Protein AF-A0A157SW09-F1 (afdb_monomer)

InterPro domains:
  IPR027417 P-loop containing nucleoside triphosphate hydrolase [G3DSA:3.40.50.300] (1-83)
  IPR027417 P-loop containing nucleoside triphosphate hydrolase [SSF52540] (2-64)

Sequence (83 aa):
MVLDFPANTVAQRAWARGLIDRAGVPHRLHFLDVPDAVCKGRLRDRNARGEHPFNTSDEQFDLISSHFAAPQDSEGFDVVRHP

Solvent-accessible surface area (backbone atoms only — not comparable to full-atom values): 5320 Å² total; per-residue (Å²): 139,86,80,97,63,85,62,36,34,66,69,52,41,53,55,51,47,56,51,40,63,74,66,72,56,93,71,74,42,81,43,76,69,61,59,66,69,57,54,51,51,55,45,51,56,49,44,72,66,57,85,54,96,66,73,81,47,71,69,57,48,51,61,60,53,71,59,52,48,82,92,54,80,92,72,72,65,52,70,44,80,39,118

pLDDT: mean 94.65, std 2.9, range [84.56, 97.56]

Foldseek 3Di:
DDDPDPCFALVSLLVVLVVCVVVVDADEAEAEPDDPVVVQVVLVVVLVVVPDPDNQDSVNVCVVNVRGDGDDVVSVHRYDYDD

Structure (mmCIF, N/CA/C/O backbone):
data_AF-A0A157SW09-F1
#
_entry.id   AF-A0A157SW09-F1
#
loop_
_atom_site.group_PDB
_atom_site.id
_atom_site.type_symbol
_atom_site.label_atom_id
_atom_site.label_alt_id
_atom_site.label_comp_id
_atom_site.label_asym_id
_atom_site.label_entity_id
_atom_site.label_seq_id
_atom_site.pdbx_PDB_ins_code
_atom_site.Cartn_x
_atom_site.Cartn_y
_atom_site.Cartn_z
_atom_site.occupancy
_atom_site.B_iso_or_equiv
_atom_site.auth_seq_id
_atom_site.auth_comp_id
_atom_site.auth_asym_id
_atom_site.auth_atom_id
_atom_site.pdbx_PDB_model_num
ATOM 1 N N . MET A 1 1 ? -17.92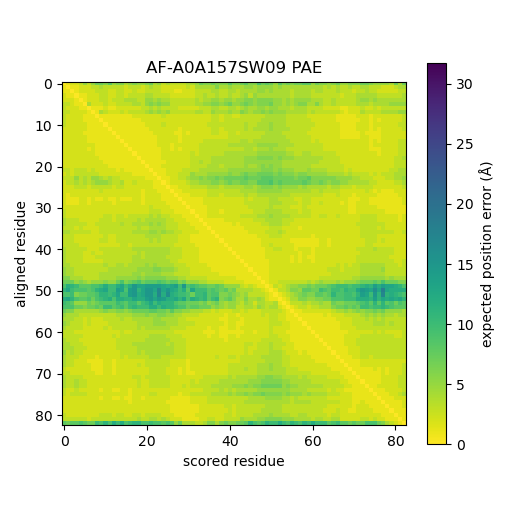2 7.309 -2.456 1.00 87.50 1 MET A N 1
ATOM 2 C CA . MET A 1 1 ? -16.622 7.866 -2.895 1.00 87.50 1 MET A CA 1
ATOM 3 C C . MET A 1 1 ? -15.631 6.720 -2.979 1.00 87.50 1 MET A C 1
ATOM 5 O O . MET A 1 1 ? -15.745 5.811 -2.168 1.00 87.50 1 MET A O 1
ATOM 9 N N . VAL A 1 2 ? -14.707 6.753 -3.939 1.00 92.00 2 VAL A N 1
ATOM 10 C CA . VAL A 1 2 ? -13.580 5.812 -4.020 1.00 92.00 2 VAL A CA 1
ATOM 11 C C . VAL A 1 2 ? -12.299 6.635 -3.955 1.00 92.00 2 VAL A C 1
ATOM 13 O O . VAL A 1 2 ? -12.199 7.655 -4.633 1.00 92.00 2 VAL A O 1
ATOM 16 N N . LEU A 1 3 ? -11.368 6.221 -3.099 1.00 92.19 3 LEU A N 1
ATOM 17 C CA . LEU A 1 3 ? -10.069 6.857 -2.918 1.00 92.19 3 LEU A CA 1
ATOM 18 C C . LEU A 1 3 ? -8.999 5.902 -3.445 1.00 92.19 3 LEU A C 1
ATOM 20 O O . LEU A 1 3 ? -8.669 4.928 -2.775 1.00 92.19 3 LEU A O 1
ATOM 24 N N . ASP A 1 4 ? -8.483 6.182 -4.640 1.00 91.75 4 ASP A N 1
ATOM 25 C CA . ASP A 1 4 ? -7.356 5.446 -5.222 1.00 91.75 4 ASP A CA 1
ATOM 26 C C . ASP A 1 4 ? -6.037 6.048 -4.716 1.00 91.75 4 ASP A C 1
ATOM 28 O O . ASP A 1 4 ? -5.376 6.843 -5.383 1.00 91.75 4 ASP A O 1
ATOM 32 N N . PHE A 1 5 ? -5.729 5.756 -3.451 1.00 87.69 5 PHE A N 1
ATOM 33 C CA . PHE A 1 5 ? -4.502 6.168 -2.772 1.00 87.69 5 PHE A CA 1
ATOM 34 C C . PHE A 1 5 ? -3.770 4.925 -2.254 1.00 87.69 5 PHE A C 1
ATOM 36 O O . PHE A 1 5 ? -4.434 3.959 -1.880 1.00 87.69 5 PHE A O 1
ATOM 43 N N . PRO A 1 6 ? -2.425 4.943 -2.154 1.00 87.56 6 PRO A N 1
ATOM 44 C CA . PRO A 1 6 ? -1.639 3.743 -1.868 1.00 87.56 6 PRO A CA 1
ATOM 45 C C . PRO A 1 6 ? -2.060 2.973 -0.613 1.00 87.56 6 PRO A C 1
ATOM 47 O O . PRO A 1 6 ? -1.999 1.748 -0.619 1.00 87.56 6 PRO A O 1
ATOM 50 N N . ALA A 1 7 ? -2.448 3.679 0.461 1.00 93.69 7 ALA A N 1
ATOM 51 C CA . ALA A 1 7 ? -2.820 3.100 1.760 1.00 93.69 7 ALA A CA 1
ATOM 52 C C . ALA A 1 7 ? -1.856 1.985 2.232 1.00 93.69 7 ALA A C 1
ATOM 54 O O . ALA A 1 7 ? -2.254 1.029 2.906 1.00 93.69 7 ALA A O 1
ATOM 55 N N . ASN A 1 8 ? -0.581 2.102 1.851 1.00 94.06 8 ASN A N 1
ATOM 56 C CA . ASN A 1 8 ? 0.406 1.033 1.925 1.00 94.06 8 ASN A CA 1
ATOM 57 C C . ASN A 1 8 ? 1.058 0.957 3.306 1.00 94.06 8 ASN A C 1
ATOM 59 O O . ASN A 1 8 ? 1.555 -0.099 3.678 1.00 94.06 8 ASN A O 1
ATOM 63 N N . THR A 1 9 ? 0.991 2.031 4.098 1.00 96.19 9 THR A N 1
ATOM 64 C CA . THR A 1 9 ? 1.486 2.053 5.480 1.00 96.19 9 THR A CA 1
ATOM 65 C C . THR A 1 9 ? 0.346 2.096 6.499 1.00 96.19 9 THR A C 1
ATOM 67 O O . THR A 1 9 ? -0.717 2.673 6.252 1.00 96.19 9 THR A O 1
ATOM 70 N N . VAL A 1 10 ? 0.601 1.562 7.698 1.00 97.00 10 VAL A N 1
ATOM 71 C CA . VAL A 1 10 ? -0.325 1.652 8.845 1.00 97.00 10 VAL A CA 1
ATOM 72 C C . VAL A 1 10 ? -0.670 3.111 9.162 1.00 97.00 10 VAL A C 1
ATOM 74 O O . VAL A 1 10 ? -1.822 3.432 9.431 1.00 97.00 10 VAL A O 1
ATOM 77 N N . ALA A 1 11 ? 0.298 4.030 9.069 1.00 96.69 11 ALA A N 1
ATOM 78 C CA . ALA A 1 11 ? 0.071 5.451 9.337 1.00 96.69 11 ALA A CA 1
ATOM 79 C C . ALA A 1 11 ? -0.918 6.095 8.347 1.00 96.69 11 ALA A C 1
ATOM 81 O O . ALA A 1 11 ? -1.798 6.855 8.755 1.00 96.69 11 ALA A O 1
ATOM 82 N N . GLN A 1 12 ? -0.819 5.772 7.053 1.00 96.31 12 GLN A N 1
ATOM 83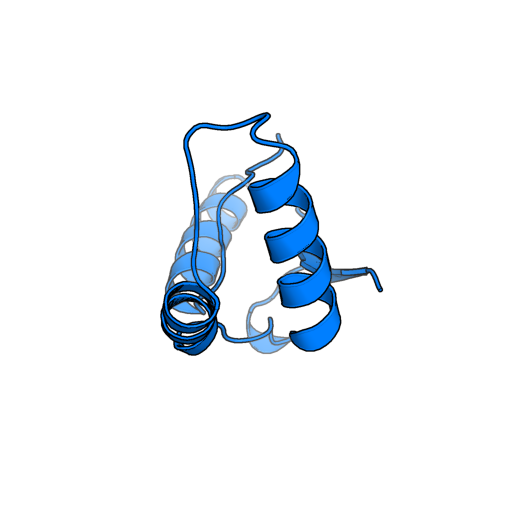 C CA . GLN A 1 12 ? -1.775 6.253 6.050 1.00 96.31 12 GLN A CA 1
ATOM 84 C C . GLN A 1 12 ? -3.184 5.712 6.307 1.00 96.31 12 GLN A C 1
ATOM 86 O O . GLN A 1 12 ? -4.163 6.455 6.207 1.00 96.31 12 GLN A O 1
ATOM 91 N N . ARG A 1 13 ? -3.293 4.430 6.673 1.00 97.12 13 ARG A N 1
ATOM 92 C CA . ARG A 1 13 ? -4.583 3.822 7.007 1.00 97.12 13 ARG A CA 1
ATOM 93 C C . ARG A 1 13 ? -5.166 4.392 8.296 1.00 97.12 13 ARG A C 1
ATOM 95 O O . ARG A 1 13 ? -6.348 4.705 8.313 1.00 97.12 13 ARG A O 1
ATOM 102 N N . ALA A 1 14 ? -4.358 4.661 9.318 1.00 97.12 14 ALA A N 1
ATOM 103 C CA . ALA A 1 14 ? -4.806 5.340 10.534 1.00 97.12 14 ALA A CA 1
ATOM 104 C C . ALA A 1 14 ? -5.375 6.743 10.246 1.00 97.12 14 ALA A C 1
ATOM 106 O O . ALA A 1 14 ? -6.413 7.125 10.788 1.00 97.12 14 ALA A O 1
ATOM 107 N N . TRP A 1 15 ? -4.749 7.501 9.339 1.00 96.00 15 TRP A N 1
ATOM 108 C CA . TRP A 1 15 ? -5.299 8.781 8.888 1.00 96.00 15 TRP A CA 1
ATOM 109 C C . TRP A 1 15 ? -6.656 8.610 8.184 1.00 96.00 15 TRP A C 1
ATOM 111 O O . TRP A 1 15 ? -7.612 9.322 8.508 1.00 96.00 15 TRP A O 1
ATOM 121 N N . ALA A 1 16 ? -6.767 7.641 7.268 1.00 95.06 16 ALA A N 1
ATOM 122 C CA . ALA A 1 16 ? -8.016 7.353 6.561 1.00 95.06 16 ALA A CA 1
ATOM 123 C C . ALA A 1 16 ? -9.128 6.896 7.524 1.00 95.06 16 ALA A C 1
ATOM 125 O O . ALA A 1 16 ? -10.261 7.370 7.426 1.00 95.06 16 ALA A O 1
ATOM 126 N N . ARG A 1 17 ? -8.790 6.048 8.503 1.00 95.69 17 ARG A N 1
ATOM 127 C CA . A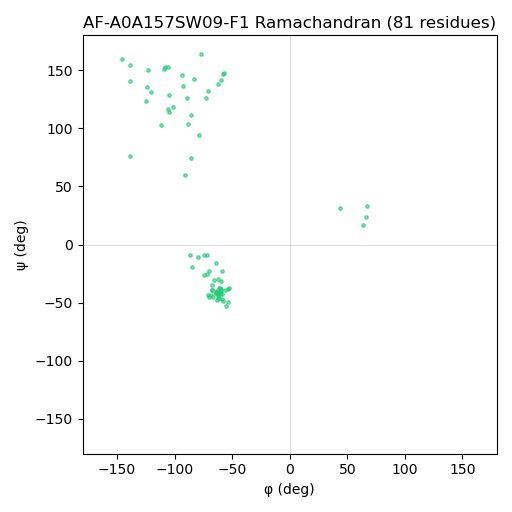RG A 1 17 ? -9.671 5.600 9.589 1.00 95.69 17 ARG A CA 1
ATOM 128 C C . ARG A 1 17 ? -10.273 6.788 10.333 1.00 95.69 17 ARG A C 1
ATOM 130 O O . ARG A 1 17 ? -11.493 6.895 10.425 1.00 95.69 17 ARG A O 1
ATOM 137 N N . GLY A 1 18 ? -9.440 7.750 10.733 1.00 95.81 18 GLY A N 1
ATOM 138 C CA . GLY A 1 18 ? -9.901 8.962 11.408 1.00 95.81 18 GLY A CA 1
ATOM 139 C C . GLY A 1 18 ? -10.838 9.839 10.564 1.00 95.81 18 GLY A C 1
ATOM 140 O O . GLY A 1 18 ? -11.696 10.526 11.120 1.00 95.81 18 GLY A O 1
ATOM 141 N N . LEU A 1 19 ? -10.714 9.835 9.231 1.00 94.12 19 LEU A N 1
ATOM 142 C CA . LEU A 1 19 ? -11.673 10.519 8.355 1.00 94.12 19 LEU A CA 1
ATOM 143 C C . LEU A 1 19 ? -13.027 9.803 8.348 1.00 94.12 19 LEU A C 1
ATOM 145 O O . LEU A 1 19 ? -14.061 10.459 8.469 1.00 94.12 19 LEU A O 1
ATOM 149 N N . ILE A 1 20 ? -13.014 8.476 8.231 1.00 95.12 20 ILE A N 1
ATOM 150 C CA . ILE A 1 20 ? -14.234 7.666 8.216 1.00 95.12 20 ILE A CA 1
ATOM 151 C C . ILE A 1 20 ? -14.973 7.791 9.553 1.00 95.12 20 ILE A C 1
ATOM 153 O O . ILE A 1 20 ? -16.187 7.979 9.554 1.00 95.12 20 ILE A O 1
ATOM 157 N N . ASP A 1 21 ? -14.252 7.760 10.676 1.00 95.31 21 ASP A N 1
ATOM 158 C CA . ASP A 1 21 ? -14.843 7.877 12.015 1.00 95.31 21 ASP A CA 1
ATOM 159 C C . ASP A 1 21 ? -15.567 9.209 12.205 1.00 95.31 21 ASP A C 1
ATOM 161 O O . ASP A 1 21 ? -16.687 9.242 12.708 1.00 95.31 21 ASP A O 1
ATOM 165 N N . ARG A 1 22 ? -14.968 10.311 11.735 1.00 96.81 22 ARG A N 1
ATOM 166 C CA . ARG A 1 22 ? -15.613 11.633 11.767 1.00 96.81 22 ARG A CA 1
ATOM 167 C C . ARG A 1 22 ? -16.815 11.726 10.836 1.00 96.81 22 ARG A C 1
ATOM 169 O O . ARG A 1 22 ? -17.764 12.436 11.147 1.00 96.81 22 ARG A O 1
ATOM 176 N N . ALA A 1 23 ? -16.758 11.055 9.689 1.00 95.50 23 ALA A N 1
ATOM 177 C CA . ALA A 1 23 ? -17.858 11.042 8.736 1.00 95.50 23 ALA A CA 1
ATOM 178 C C . ALA A 1 23 ? -19.026 10.155 9.203 1.00 95.50 23 ALA A C 1
ATOM 180 O O . ALA A 1 23 ? -20.160 10.399 8.802 1.00 95.50 23 ALA A O 1
ATOM 181 N N . GLY A 1 24 ? -18.767 9.135 10.030 1.00 95.00 24 GLY A N 1
ATOM 182 C CA . GLY A 1 24 ? -19.789 8.220 10.544 1.00 95.00 24 GLY A CA 1
ATOM 183 C C . GLY A 1 24 ? -20.441 7.351 9.464 1.00 95.00 24 GLY A C 1
ATOM 184 O O . GLY A 1 24 ? -21.578 6.913 9.627 1.00 95.00 24 GLY A O 1
ATOM 185 N N . VAL A 1 25 ? -19.751 7.125 8.343 1.00 93.06 25 VAL A N 1
ATOM 186 C CA . VAL A 1 25 ? -20.286 6.389 7.189 1.00 93.06 25 VAL A CA 1
ATOM 187 C C . VAL A 1 25 ? -19.693 4.981 7.079 1.00 93.06 25 VAL A C 1
ATOM 189 O O . VAL A 1 25 ? -18.546 4.755 7.481 1.00 93.06 25 VAL A O 1
ATOM 192 N N . PRO A 1 26 ? -20.429 4.023 6.485 1.00 95.06 26 PRO A N 1
ATOM 193 C CA . PRO A 1 26 ? -19.863 2.736 6.104 1.00 95.06 26 PRO A CA 1
ATOM 194 C C . PRO A 1 26 ? -18.667 2.907 5.161 1.00 95.06 26 PRO A C 1
ATOM 196 O O . PRO A 1 26 ? -18.622 3.824 4.340 1.00 95.06 26 PRO A O 1
ATOM 199 N N . HIS A 1 27 ? -17.705 1.998 5.259 1.00 95.88 27 HIS A N 1
ATOM 200 C CA . HIS A 1 27 ? -16.463 2.029 4.492 1.00 95.88 27 HIS A CA 1
ATOM 201 C C . HIS A 1 27 ? -16.030 0.600 4.171 1.00 95.88 27 HIS A C 1
ATOM 203 O O . HIS A 1 27 ? -16.447 -0.333 4.849 1.00 95.88 27 HIS A O 1
ATOM 209 N N . ARG A 1 28 ? -15.181 0.440 3.155 1.00 96.62 28 ARG A N 1
ATOM 210 C CA . ARG A 1 28 ? -14.501 -0.820 2.842 1.00 96.62 28 ARG A CA 1
ATOM 211 C C . ARG A 1 28 ? -13.057 -0.545 2.458 1.00 96.62 28 ARG A C 1
ATOM 213 O O . ARG A 1 28 ? -12.795 0.426 1.748 1.00 96.62 28 ARG A O 1
ATOM 220 N N . LEU A 1 29 ? -12.146 -1.407 2.898 1.00 97.00 29 LEU A N 1
ATOM 221 C CA . LEU A 1 29 ? -10.752 -1.414 2.463 1.00 97.00 29 LEU A CA 1
ATOM 222 C C . LEU A 1 29 ? -10.539 -2.577 1.495 1.00 97.00 29 LEU A C 1
ATOM 224 O O . LEU A 1 29 ? -10.645 -3.738 1.880 1.00 97.00 29 LEU A O 1
ATOM 228 N N . HIS A 1 30 ? -10.241 -2.269 0.236 1.00 96.81 30 HIS A N 1
ATOM 229 C CA . HIS A 1 30 ? -9.937 -3.287 -0.764 1.00 96.81 30 HIS A CA 1
ATOM 230 C C . HIS A 1 30 ? -8.452 -3.643 -0.705 1.00 96.81 30 HIS A C 1
ATOM 232 O O . HIS A 1 30 ? -7.603 -2.827 -1.053 1.00 96.81 30 HIS A O 1
ATOM 238 N N . PHE A 1 31 ? -8.147 -4.858 -0.256 1.00 96.38 31 PHE A N 1
ATOM 239 C CA . PHE A 1 31 ? -6.790 -5.384 -0.186 1.00 96.38 31 PHE A CA 1
ATOM 240 C C . PHE A 1 31 ? -6.542 -6.331 -1.362 1.00 96.38 31 PHE A C 1
ATOM 242 O O . PHE A 1 31 ? -7.227 -7.342 -1.505 1.00 96.38 31 PHE A O 1
ATOM 249 N N . LEU A 1 32 ? -5.574 -5.982 -2.209 1.00 95.25 32 LEU A N 1
ATOM 250 C CA . LEU A 1 32 ? -5.102 -6.834 -3.297 1.00 95.25 32 LEU A CA 1
ATOM 251 C C . LEU A 1 32 ? -3.988 -7.737 -2.754 1.00 95.25 32 LEU A C 1
ATOM 253 O O . LEU A 1 32 ? -2.871 -7.271 -2.540 1.00 95.25 32 LEU A O 1
ATOM 257 N N . ASP A 1 33 ? -4.303 -9.007 -2.518 1.00 95.19 33 ASP A N 1
ATOM 258 C CA . ASP A 1 33 ? -3.384 -10.010 -1.969 1.00 95.19 33 ASP A CA 1
ATOM 259 C C . ASP A 1 33 ? -2.660 -10.735 -3.114 1.00 95.19 33 ASP A C 1
ATOM 261 O O . ASP A 1 33 ? -2.818 -11.933 -3.349 1.00 95.19 33 ASP A O 1
ATOM 265 N N . VAL A 1 34 ? -1.933 -9.946 -3.909 1.00 95.69 34 VAL A N 1
ATOM 266 C CA . VAL A 1 34 ? -1.297 -10.393 -5.152 1.00 95.69 34 VAL A CA 1
ATOM 267 C C . VAL A 1 34 ? 0.208 -10.544 -4.927 1.00 95.69 34 VAL A C 1
ATOM 269 O O . VAL A 1 34 ? 0.847 -9.584 -4.493 1.00 95.69 34 VAL A O 1
ATOM 272 N N . PRO A 1 35 ? 0.819 -11.691 -5.276 1.00 95.38 35 PRO A N 1
ATOM 273 C CA . PRO A 1 35 ? 2.257 -11.879 -5.117 1.00 95.38 35 PRO A CA 1
ATOM 274 C C . PRO A 1 35 ? 3.085 -10.866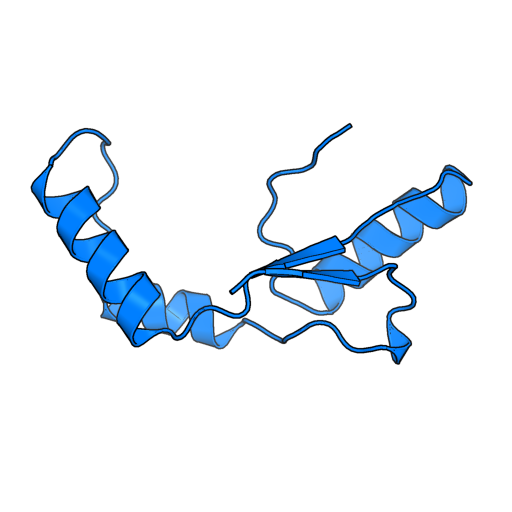 -5.916 1.00 95.38 35 PRO A C 1
ATOM 276 O O . PRO A 1 35 ? 2.798 -10.603 -7.088 1.00 95.38 35 PRO A O 1
ATOM 279 N N . ASP A 1 36 ? 4.195 -10.402 -5.340 1.00 95.81 36 ASP A N 1
ATOM 280 C CA . ASP A 1 36 ? 5.114 -9.452 -5.983 1.00 95.81 36 ASP A CA 1
ATOM 281 C C . ASP A 1 36 ? 5.574 -9.905 -7.372 1.00 95.81 36 ASP A C 1
ATOM 283 O O . ASP A 1 36 ? 5.679 -9.095 -8.291 1.00 95.81 36 ASP A O 1
ATOM 287 N N . ALA A 1 37 ? 5.797 -11.209 -7.567 1.00 96.44 37 ALA A N 1
ATOM 288 C CA . ALA A 1 37 ? 6.179 -11.762 -8.865 1.00 96.44 37 ALA A CA 1
ATOM 289 C C . ALA A 1 37 ? 5.126 -11.483 -9.955 1.00 96.44 37 ALA A C 1
ATOM 291 O O . ALA A 1 37 ? 5.477 -11.165 -11.093 1.00 96.44 37 ALA A O 1
ATOM 292 N N . VAL A 1 38 ? 3.838 -11.551 -9.602 1.00 97.00 38 VAL A N 1
ATOM 293 C CA . VAL A 1 38 ? 2.728 -11.234 -10.510 1.00 97.00 38 VAL A CA 1
ATOM 294 C C . VAL A 1 38 ? 2.675 -9.728 -10.766 1.00 97.00 38 VAL A C 1
ATOM 296 O O . VAL A 1 38 ? 2.547 -9.308 -11.917 1.00 97.00 38 VAL A O 1
ATOM 299 N N . CYS A 1 39 ? 2.830 -8.909 -9.723 1.00 95.88 39 CYS A N 1
ATOM 300 C CA . CYS A 1 39 ? 2.867 -7.450 -9.836 1.00 95.88 39 CYS A CA 1
ATOM 301 C C . CYS A 1 39 ? 4.005 -6.968 -10.747 1.00 95.88 39 CYS A C 1
ATOM 303 O O . CYS A 1 39 ? 3.763 -6.175 -11.658 1.00 95.88 39 CYS A O 1
ATOM 305 N N . LYS A 1 40 ? 5.220 -7.501 -10.572 1.00 96.75 40 LYS A N 1
ATOM 306 C CA . LYS A 1 40 ? 6.380 -7.212 -11.429 1.00 96.75 40 LYS A CA 1
ATOM 307 C C . LYS A 1 40 ? 6.159 -7.666 -12.869 1.00 96.75 40 L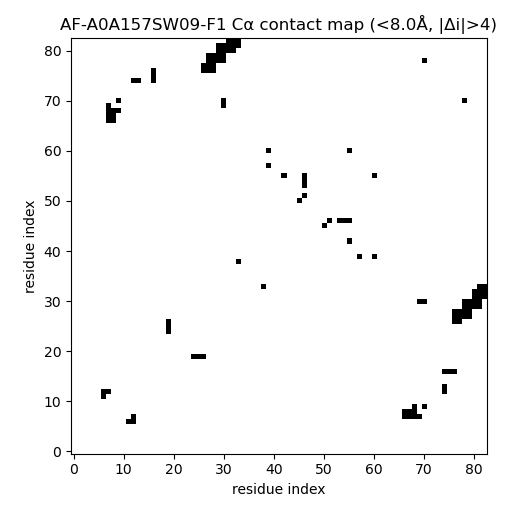YS A C 1
ATOM 309 O O . LYS A 1 40 ? 6.492 -6.929 -13.791 1.00 96.75 40 LYS A O 1
ATOM 314 N N . GLY A 1 41 ? 5.552 -8.837 -13.082 1.00 97.12 41 GLY A N 1
ATOM 315 C CA . GLY A 1 41 ? 5.162 -9.293 -14.422 1.00 97.12 41 GLY A CA 1
ATOM 316 C C . GLY A 1 41 ? 4.259 -8.277 -15.128 1.00 97.12 41 GLY A C 1
ATOM 317 O O . GLY A 1 41 ? 4.599 -7.781 -16.200 1.00 97.12 41 GLY A O 1
ATOM 318 N N . ARG A 1 42 ? 3.171 -7.869 -14.461 1.00 95.31 42 ARG A N 1
ATOM 319 C CA . ARG A 1 42 ? 2.238 -6.850 -14.976 1.00 95.31 42 ARG A CA 1
ATOM 320 C C . ARG A 1 42 ? 2.914 -5.492 -15.197 1.00 95.31 42 ARG A C 1
ATOM 322 O O . ARG A 1 42 ? 2.588 -4.803 -16.159 1.00 95.31 42 ARG A O 1
ATOM 329 N N . LEU A 1 43 ? 3.844 -5.099 -14.323 1.00 95.56 43 LEU A N 1
ATOM 330 C CA . LEU A 1 43 ? 4.603 -3.854 -14.457 1.00 95.56 43 LEU A CA 1
ATOM 331 C C . LEU A 1 43 ? 5.462 -3.851 -15.726 1.00 95.56 43 LEU A C 1
ATOM 333 O O . LEU A 1 43 ? 5.415 -2.888 -16.488 1.00 95.56 43 LEU A O 1
ATOM 337 N N . ARG A 1 44 ? 6.209 -4.932 -15.973 1.00 95.69 44 ARG A N 1
ATOM 338 C CA . ARG A 1 44 ? 7.054 -5.076 -17.167 1.00 95.69 44 ARG A CA 1
ATOM 339 C C . ARG A 1 44 ? 6.218 -5.050 -18.444 1.00 95.69 44 ARG A C 1
ATOM 341 O O . ARG A 1 44 ? 6.568 -4.319 -19.367 1.00 95.69 44 ARG A O 1
ATOM 348 N N . ASP A 1 45 ? 5.087 -5.756 -18.459 1.00 95.31 45 ASP A N 1
ATOM 349 C CA . ASP A 1 45 ? 4.152 -5.732 -19.589 1.00 95.31 45 ASP A CA 1
ATOM 350 C C . ASP A 1 45 ? 3.641 -4.313 -19.863 1.00 95.31 45 ASP A C 1
ATOM 352 O O . ASP A 1 45 ? 3.570 -3.879 -21.013 1.00 95.31 45 ASP A O 1
ATOM 356 N N . ARG A 1 46 ? 3.307 -3.563 -18.807 1.00 94.69 46 ARG A N 1
ATOM 357 C CA . ARG A 1 46 ? 2.806 -2.191 -18.925 1.00 94.69 46 ARG A CA 1
ATOM 358 C C . ARG A 1 46 ? 3.882 -1.225 -19.429 1.00 94.69 46 ARG A C 1
ATOM 360 O O . ARG A 1 46 ? 3.602 -0.437 -20.328 1.00 94.69 46 ARG A O 1
ATOM 367 N N . ASN A 1 47 ? 5.109 -1.334 -18.917 1.00 93.62 47 ASN A N 1
ATOM 368 C CA . ASN A 1 47 ? 6.251 -0.556 -19.402 1.00 93.62 47 ASN A CA 1
ATOM 369 C C . ASN A 1 47 ? 6.533 -0.854 -20.887 1.00 93.62 47 ASN A C 1
ATOM 371 O O . ASN A 1 47 ? 6.765 0.065 -21.666 1.00 93.62 47 ASN A O 1
ATOM 375 N N . ALA A 1 48 ? 6.449 -2.124 -21.305 1.00 93.75 48 ALA A N 1
ATOM 376 C CA . ALA A 1 48 ? 6.678 -2.527 -22.693 1.00 93.75 48 ALA A CA 1
ATOM 377 C C . ALA A 1 48 ? 5.623 -1.982 -23.673 1.00 93.75 48 ALA A C 1
ATOM 379 O O . ALA A 1 48 ? 5.945 -1.732 -24.833 1.00 93.75 48 ALA A O 1
ATOM 380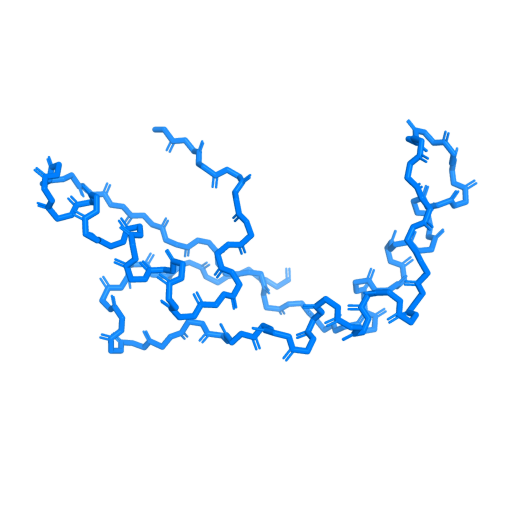 N N . ARG A 1 49 ? 4.375 -1.775 -23.224 1.00 94.19 49 ARG A N 1
ATOM 381 C CA . ARG A 1 49 ? 3.306 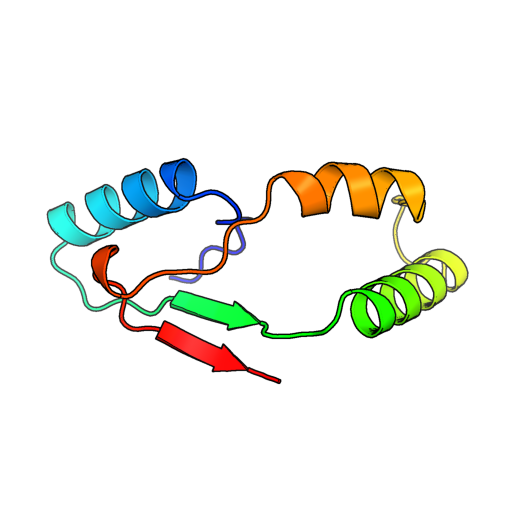-1.188 -24.054 1.00 94.19 49 ARG A CA 1
ATOM 382 C C . ARG A 1 49 ? 3.499 0.304 -24.324 1.00 94.19 49 ARG A C 1
ATOM 384 O O . ARG A 1 49 ? 2.980 0.799 -25.318 1.00 94.19 49 ARG A O 1
ATOM 391 N N . GLY A 1 50 ? 4.208 1.027 -23.454 1.00 89.06 50 GLY A N 1
ATOM 392 C CA . GLY A 1 50 ? 4.476 2.459 -23.637 1.00 89.06 50 GLY A CA 1
ATOM 393 C C . GLY A 1 50 ? 3.231 3.359 -23.620 1.00 89.06 50 GLY A C 1
ATOM 394 O O . GLY A 1 50 ? 3.299 4.507 -24.046 1.00 89.06 50 GLY A O 1
ATOM 395 N N . GLU A 1 51 ? 2.094 2.862 -23.122 1.00 90.19 51 GLU A N 1
ATOM 396 C CA . GLU A 1 51 ? 0.816 3.594 -23.056 1.00 90.19 51 GLU A CA 1
ATOM 397 C C . GLU A 1 51 ? 0.817 4.713 -21.996 1.00 90.19 51 GLU A C 1
ATOM 399 O O . GLU A 1 51 ? -0.111 5.518 -21.933 1.00 90.19 51 GLU A O 1
ATOM 404 N N . HIS A 1 52 ? 1.852 4.777 -21.152 1.00 84.56 52 HIS A N 1
ATOM 405 C CA . HIS A 1 52 ? 2.009 5.785 -20.107 1.00 84.56 52 HIS A CA 1
ATOM 406 C C . HIS A 1 52 ? 3.459 6.293 -20.012 1.00 84.56 52 HIS A C 1
ATOM 408 O O . HIS A 1 52 ? 4.390 5.549 -20.326 1.00 84.56 52 HIS A O 1
ATOM 414 N N . PRO A 1 53 ? 3.692 7.524 -19.513 1.00 86.31 53 PRO A N 1
ATOM 415 C CA . PRO A 1 53 ? 5.036 8.107 -19.436 1.00 86.31 53 PRO A CA 1
ATOM 416 C C . PRO A 1 53 ? 5.915 7.509 -18.325 1.00 86.31 53 PRO A C 1
ATOM 418 O O . PRO A 1 53 ? 7.100 7.825 -18.238 1.00 86.31 53 PRO A O 1
ATOM 421 N N . PHE A 1 54 ? 5.349 6.683 -17.445 1.00 87.44 54 PHE A N 1
ATOM 422 C CA . PHE A 1 54 ? 6.076 6.076 -16.334 1.00 87.44 54 PHE A CA 1
ATOM 423 C C . PHE A 1 54 ? 6.820 4.820 -16.789 1.00 87.44 54 PHE A C 1
ATOM 425 O O . PHE A 1 54 ? 6.306 4.052 -17.586 1.00 87.44 54 PHE A O 1
ATOM 432 N N . ASN A 1 55 ? 8.018 4.587 -16.262 1.00 89.75 55 ASN A N 1
ATOM 433 C CA . ASN A 1 55 ? 8.776 3.357 -16.494 1.00 89.75 55 ASN A CA 1
ATOM 434 C C . ASN A 1 55 ? 9.423 2.935 -15.178 1.00 89.75 55 ASN A C 1
ATOM 436 O O . ASN A 1 55 ? 10.604 3.183 -14.946 1.00 89.75 55 ASN A O 1
ATOM 440 N N . THR A 1 56 ? 8.620 2.371 -14.275 1.00 93.12 56 THR A N 1
ATOM 441 C CA . THR A 1 56 ? 9.111 1.924 -12.966 1.00 93.12 56 THR A CA 1
ATOM 442 C C . THR A 1 56 ? 9.953 0.664 -13.146 1.00 93.12 56 THR A C 1
ATOM 444 O O . THR A 1 56 ? 9.478 -0.301 -13.747 1.00 93.12 56 THR A O 1
ATOM 447 N N . SER A 1 57 ? 11.190 0.670 -12.648 1.00 94.94 57 SER A N 1
ATOM 448 C CA . SER A 1 57 ? 12.053 -0.516 -12.640 1.00 94.94 57 SER A CA 1
ATOM 449 C C . SER A 1 57 ? 11.657 -1.493 -11.531 1.00 94.94 57 SER A C 1
ATOM 451 O O . SER A 1 57 ? 10.970 -1.124 -10.577 1.00 94.94 57 SER A O 1
ATOM 453 N N . ASP A 1 58 ? 12.129 -2.736 -11.618 1.00 96.19 58 ASP A N 1
ATOM 454 C CA . ASP A 1 58 ? 11.932 -3.713 -10.542 1.00 96.19 58 ASP A CA 1
ATOM 455 C C . ASP A 1 58 ? 12.566 -3.246 -9.220 1.00 96.19 58 ASP A C 1
ATOM 457 O O . ASP A 1 58 ? 11.971 -3.426 -8.164 1.00 96.19 58 ASP A O 1
ATOM 461 N N . GLU A 1 59 ? 13.729 -2.588 -9.270 1.00 97.12 59 GLU A N 1
ATOM 462 C CA . GLU A 1 59 ? 14.399 -2.028 -8.085 1.00 97.12 59 GLU A CA 1
ATOM 463 C C . GLU A 1 59 ? 13.569 -0.914 -7.434 1.00 97.12 59 GLU A C 1
ATOM 465 O O . GLU A 1 59 ? 13.455 -0.839 -6.211 1.00 97.12 59 GLU A O 1
ATOM 470 N N . GLN A 1 60 ? 12.954 -0.050 -8.249 1.00 96.62 60 GLN A N 1
ATOM 471 C CA . GLN A 1 60 ? 12.046 0.981 -7.754 1.00 96.62 60 GLN A CA 1
ATOM 472 C C . GLN A 1 60 ? 10.774 0.364 -7.172 1.00 96.62 60 GLN A C 1
ATOM 474 O O . GLN A 1 60 ? 10.295 0.836 -6.144 1.00 96.62 60 GLN A O 1
ATOM 479 N N . PHE A 1 61 ? 10.239 -0.687 -7.801 1.00 96.44 61 PHE A N 1
ATOM 480 C CA . PHE A 1 61 ? 9.117 -1.442 -7.251 1.00 96.44 61 PHE A CA 1
ATOM 481 C C . PHE A 1 61 ? 9.467 -2.002 -5.870 1.00 96.44 61 PHE A C 1
ATOM 483 O O . PHE A 1 61 ? 8.707 -1.777 -4.936 1.00 96.44 61 PHE A O 1
ATOM 490 N N . ASP A 1 62 ? 10.628 -2.646 -5.730 1.00 97.00 62 ASP A N 1
ATOM 491 C CA . ASP A 1 62 ? 11.087 -3.236 -4.468 1.00 97.00 62 ASP A CA 1
ATOM 492 C C . ASP A 1 62 ? 11.297 -2.189 -3.373 1.00 97.00 62 ASP A C 1
ATOM 494 O O . ASP A 1 62 ? 10.909 -2.390 -2.221 1.00 97.00 62 ASP A O 1
ATOM 498 N N . LEU A 1 63 ? 11.851 -1.026 -3.724 1.00 95.75 63 LEU A N 1
ATOM 499 C CA . LEU A 1 63 ? 11.972 0.086 -2.785 1.00 95.75 63 LEU A CA 1
ATOM 500 C C . LEU A 1 63 ? 10.593 0.556 -2.301 1.00 95.75 63 LEU A C 1
ATOM 502 O O . LEU A 1 63 ? 10.387 0.743 -1.104 1.00 95.75 63 LEU A O 1
ATOM 506 N N . ILE A 1 64 ? 9.635 0.724 -3.213 1.00 92.81 64 ILE A N 1
ATOM 507 C CA . ILE A 1 64 ? 8.280 1.176 -2.875 1.00 92.81 64 ILE A CA 1
ATOM 508 C C . ILE A 1 64 ? 7.541 0.124 -2.037 1.00 92.81 64 ILE A C 1
ATOM 510 O O . ILE A 1 64 ? 6.905 0.475 -1.038 1.00 92.81 64 ILE A O 1
ATOM 514 N N . SER A 1 65 ? 7.620 -1.153 -2.418 1.00 94.00 65 SER A N 1
ATOM 515 C CA . SER A 1 65 ? 6.945 -2.252 -1.723 1.00 94.00 65 SER A CA 1
ATOM 516 C C . SER A 1 65 ? 7.565 -2.548 -0.359 1.00 94.00 65 SER A C 1
ATOM 518 O O . SER A 1 65 ? 6.853 -3.008 0.527 1.00 94.00 65 SER A O 1
ATOM 520 N N . SER A 1 66 ? 8.831 -2.187 -0.119 1.00 95.50 66 SER A N 1
ATOM 521 C CA . SER A 1 66 ? 9.464 -2.330 1.201 1.00 95.50 66 SER A CA 1
ATOM 522 C C . SER A 1 66 ? 8.752 -1.560 2.324 1.00 95.50 66 SER A C 1
ATOM 524 O O . SER A 1 66 ? 8.870 -1.911 3.497 1.00 95.50 66 SER A O 1
ATOM 526 N N . HIS A 1 67 ? 7.983 -0.523 1.979 1.00 94.81 67 HIS A N 1
ATOM 527 C CA . HIS A 1 67 ? 7.177 0.244 2.929 1.00 94.81 67 HIS A CA 1
ATOM 528 C C . HIS A 1 67 ? 5.785 -0.353 3.167 1.00 94.81 67 HIS A C 1
ATOM 530 O O . HIS A 1 67 ? 5.055 0.127 4.038 1.00 94.81 67 HIS A O 1
ATOM 536 N N . PHE A 1 68 ? 5.384 -1.354 2.381 1.00 96.50 68 PHE A N 1
ATOM 537 C CA . PHE A 1 68 ? 4.060 -1.943 2.464 1.00 96.50 68 PHE A CA 1
ATOM 538 C C . PHE A 1 68 ? 3.899 -2.775 3.741 1.00 96.50 68 PHE A C 1
ATOM 540 O O . PHE A 1 68 ? 4.710 -3.640 4.059 1.00 96.50 68 PHE A O 1
ATOM 547 N N . ALA A 1 69 ? 2.793 -2.548 4.443 1.00 96.56 69 ALA A N 1
ATOM 548 C CA . ALA A 1 69 ? 2.322 -3.390 5.529 1.00 96.56 69 ALA A CA 1
ATOM 549 C C . ALA A 1 69 ? 0.883 -3.817 5.235 1.00 96.56 69 ALA A C 1
ATOM 551 O O . ALA A 1 69 ? 0.009 -2.959 5.077 1.00 96.56 69 ALA A O 1
ATOM 552 N N . ALA A 1 70 ? 0.621 -5.125 5.208 1.00 96.44 70 ALA A N 1
ATOM 553 C CA . ALA A 1 70 ? -0.726 -5.660 5.014 1.00 96.44 70 ALA A CA 1
ATOM 554 C C . ALA A 1 70 ? -1.694 -5.153 6.104 1.00 96.44 70 ALA A C 1
ATOM 556 O O . ALA A 1 70 ? -1.259 -4.948 7.246 1.00 96.44 70 ALA A O 1
ATOM 557 N N . PRO A 1 71 ? -2.985 -4.945 5.783 1.00 96.94 71 PRO A N 1
ATOM 558 C CA . PRO A 1 71 ? -3.965 -4.516 6.771 1.00 96.94 71 PRO A CA 1
ATOM 559 C C . PRO A 1 71 ? -4.132 -5.563 7.874 1.00 96.94 71 PRO A C 1
ATOM 561 O O . PRO A 1 71 ? -4.192 -6.761 7.596 1.00 96.94 71 PRO A O 1
ATOM 564 N N . GLN A 1 72 ? -4.214 -5.095 9.115 1.00 96.38 72 GLN A N 1
ATOM 565 C CA . GLN A 1 72 ? -4.435 -5.919 10.301 1.00 96.38 72 GLN A CA 1
ATOM 566 C C . GLN A 1 72 ? -5.841 -5.697 10.862 1.00 96.38 72 GLN A C 1
ATOM 568 O O . GLN A 1 72 ? -6.380 -4.593 10.784 1.00 96.38 72 GLN A O 1
ATOM 573 N N . ASP A 1 73 ? -6.407 -6.717 11.506 1.00 94.75 73 ASP A N 1
ATOM 574 C CA . ASP A 1 73 ? -7.747 -6.637 12.107 1.00 94.75 73 ASP A CA 1
ATOM 575 C C . ASP A 1 73 ? -7.846 -5.528 13.170 1.00 94.75 73 ASP A C 1
ATOM 577 O O . ASP A 1 73 ? -8.885 -4.882 13.318 1.00 94.75 73 ASP A O 1
ATOM 581 N N . SER A 1 74 ? -6.741 -5.241 13.867 1.00 96.38 74 SER A N 1
ATOM 582 C CA . SER A 1 74 ? -6.646 -4.163 14.860 1.00 96.38 74 SER A CA 1
ATOM 583 C C . SER A 1 74 ? -6.838 -2.759 14.278 1.00 96.38 74 SER A C 1
ATOM 585 O O . SER A 1 74 ? -7.100 -1.823 15.031 1.00 96.38 74 SER A O 1
ATOM 587 N N . GLU A 1 75 ? -6.739 -2.593 12.958 1.00 96.69 75 GLU A N 1
ATOM 588 C CA . GLU A 1 75 ? -6.967 -1.314 12.281 1.00 96.69 75 GLU A CA 1
ATOM 589 C C . GLU A 1 75 ? -8.464 -1.001 12.092 1.00 96.69 75 GLU A C 1
ATOM 591 O O . GLU A 1 75 ? -8.818 0.126 11.742 1.00 96.69 75 GLU A O 1
ATOM 596 N N . GLY A 1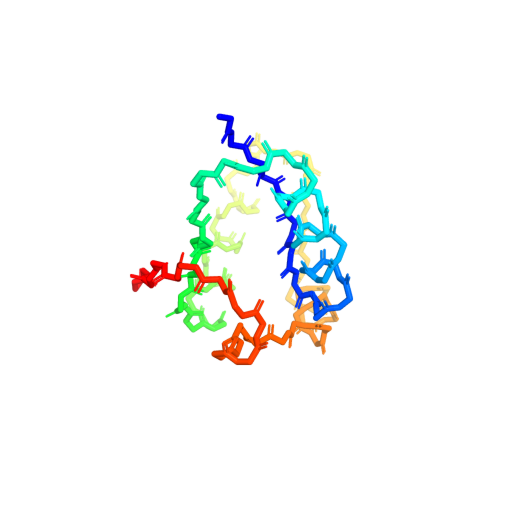 76 ? -9.356 -1.971 12.339 1.00 95.69 76 GLY A N 1
ATOM 597 C CA . GLY A 1 76 ? -10.804 -1.748 12.372 1.00 95.69 76 GLY A CA 1
ATOM 598 C C . GLY A 1 76 ? -11.420 -1.391 11.016 1.00 95.69 76 GLY A C 1
ATOM 599 O O . GLY A 1 76 ? -12.361 -0.597 10.953 1.00 95.69 76 GLY A O 1
ATOM 600 N N . PHE A 1 77 ? -10.874 -1.931 9.926 1.00 96.75 77 PHE A N 1
ATOM 601 C CA . PHE A 1 77 ? -11.446 -1.801 8.585 1.00 96.75 77 PHE A CA 1
ATOM 602 C C . PHE A 1 77 ? -12.361 -2.979 8.247 1.00 96.75 77 PHE A C 1
ATOM 604 O O . PHE A 1 77 ? -12.062 -4.119 8.588 1.00 96.75 77 PHE A O 1
ATOM 611 N N . ASP A 1 78 ? -13.423 -2.716 7.484 1.00 96.94 78 ASP A N 1
ATOM 612 C CA . ASP A 1 78 ? -14.156 -3.767 6.771 1.00 96.94 78 ASP A CA 1
ATOM 613 C C . ASP A 1 78 ? -13.367 -4.15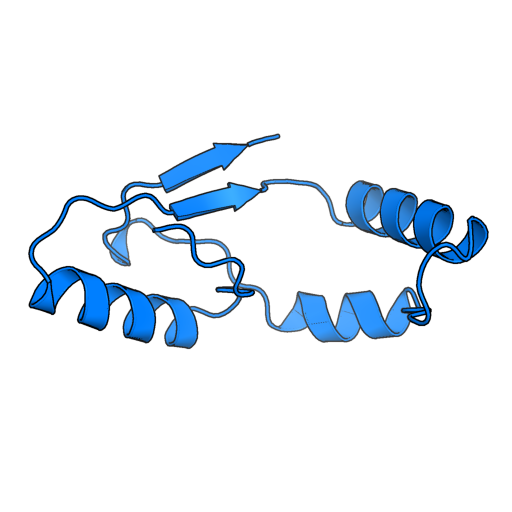2 5.502 1.00 96.94 78 ASP A C 1
ATOM 615 O O . ASP A 1 78 ? -13.405 -3.448 4.484 1.00 96.94 78 ASP A O 1
ATOM 619 N N . VAL A 1 79 ? -12.536 -5.197 5.597 1.00 97.12 79 VAL A N 1
ATOM 620 C CA . VAL A 1 79 ? -11.564 -5.566 4.552 1.00 97.12 79 VAL A CA 1
ATOM 621 C C . VAL A 1 79 ? -12.179 -6.525 3.535 1.00 97.12 79 VAL A C 1
ATOM 623 O O . VAL A 1 79 ? -12.629 -7.617 3.873 1.00 97.12 79 VAL A O 1
ATOM 626 N N . VAL A 1 80 ? -12.094 -6.163 2.255 1.00 97.56 80 VAL A N 1
ATOM 627 C CA . VAL A 1 80 ? -12.400 -7.047 1.125 1.00 97.56 80 VAL A CA 1
ATOM 628 C C . VAL A 1 80 ? -11.092 -7.470 0.472 1.00 97.56 80 VAL A C 1
ATOM 630 O O . VAL A 1 80 ? -10.371 -6.625 -0.057 1.00 97.56 80 VAL A O 1
ATOM 633 N N . ARG A 1 81 ? -10.796 -8.772 0.494 1.00 96.56 81 ARG A N 1
ATOM 634 C CA . ARG A 1 81 ? -9.586 -9.339 -0.111 1.00 96.56 81 ARG A CA 1
ATOM 635 C C . ARG A 1 81 ? -9.840 -9.790 -1.545 1.00 96.56 81 ARG A C 1
ATOM 637 O O . ARG A 1 81 ? -10.849 -10.443 -1.806 1.00 96.56 81 ARG A O 1
ATOM 644 N N . HIS A 1 82 ? -8.907 -9.478 -2.438 1.00 95.25 82 HIS A N 1
ATOM 645 C CA . HIS A 1 82 ? -8.930 -9.882 -3.844 1.00 95.25 82 HIS A CA 1
ATOM 646 C C . HIS A 1 82 ? -7.650 -10.646 -4.209 1.00 95.25 82 HIS A C 1
ATOM 648 O O . HIS A 1 82 ? -6.576 -10.183 -3.816 1.00 95.25 82 HIS A O 1
ATOM 654 N N . PRO A 1 83 ? -7.755 -11.769 -4.940 1.00 87.38 83 PRO A N 1
ATOM 655 C CA . PRO A 1 83 ? -6.608 -12.516 -5.461 1.00 87.38 83 PRO A CA 1
ATOM 656 C C . PRO A 1 83 ? -6.003 -11.909 -6.741 1.00 87.38 83 PRO A C 1
ATOM 658 O O . PRO A 1 83 ? -6.659 -11.065 -7.398 1.00 87.38 83 PRO A O 1
#

Radius of gyration: 15.04 Å; Cα contacts (8 Å, |Δi|>4): 59; chains: 1; bounding box: 35×24×39 Å

Nearest PDB structures (foldseek):
  3u7h-assembly1_B  TM=8.614E-01  e=8.261E-03  Mus musculus
  3u7e-assembly1_B  TM=8.606E-01  e=1.251E-02  Mus musculus
  3u7g-assembly1_A  TM=7.932E-01  e=4.054E-02  Mus musculus
  3zvn-assembly1_A  TM=7.707E-01  e=8.674E-02  Mus musculus
  3zvm-assembly1_B  TM=7.665E-01  e=2.448E-01  Mus musculus

Organism: NCBI:txid288768

Secondary structure (DSSP, 8-state):
--------SHHHHHHHHHHHHHHT----EEEE---HHHHHHHHHHHHHHT-SS----HHHHHHHHTT-----GGG---EEEE-

Mean predicted aligned error: 3.15 Å